Protein AF-A0A0F9MK85-F1 (afdb_monomer_lite)

Foldseek 3Di:
DDVVVVVVVVVVVVCVVVVDDPCPPVVVVVVVVVVFFFDWAWEAEPPPRDIDIDGDTVVVVVVCVVVVNPHDYHYDHDPVVVVVVVVVVVVVVVVVVVVVVVVVPDDPPDDD

pLDDT: mean 71.41, std 12.74, range [43.75, 90.12]

Secondary structure (DSSP, 8-state):
--HHHHHHHHHHHHHHHH-------HHHHHHHHHS-PPEEEEEE-TTT--EEEEEE-HHHHHHHHHTT-SS--EE---HHHHHHHHHHHHHHHHHHHHHHHHHTT-------

Organism: NCBI:txid412755

Structure (mmCIF, N/CA/C/O backbone):
data_AF-A0A0F9MK85-F1
#
_entry.id   AF-A0A0F9MK85-F1
#
loop_
_atom_site.group_PDB
_atom_site.id
_atom_site.type_symbol
_atom_site.label_atom_id
_atom_site.label_alt_id
_atom_site.label_comp_id
_atom_site.label_asym_id
_atom_site.label_entity_id
_atom_site.label_seq_id
_atom_site.pdbx_PDB_ins_code
_atom_site.Cartn_x
_atom_site.Cartn_y
_atom_site.Cartn_z
_atom_site.occupancy
_atom_site.B_iso_or_equiv
_atom_site.auth_seq_id
_atom_site.auth_comp_id
_atom_site.auth_asym_id
_atom_site.auth_atom_id
_atom_site.pdbx_PDB_model_num
ATOM 1 N N . MET A 1 1 ? 52.228 -17.471 5.939 1.00 51.16 1 MET A N 1
ATOM 2 C CA . MET A 1 1 ? 51.169 -16.660 5.309 1.00 51.16 1 MET A CA 1
ATOM 3 C C . MET A 1 1 ? 50.095 -16.513 6.358 1.00 51.16 1 MET A C 1
ATOM 5 O O . MET A 1 1 ? 49.562 -17.527 6.794 1.00 51.16 1 MET A O 1
ATOM 9 N N . THR A 1 2 ? 49.965 -15.314 6.913 1.00 54.94 2 THR A N 1
ATOM 10 C CA . THR A 1 2 ? 49.080 -15.017 8.042 1.00 54.94 2 THR A CA 1
ATOM 11 C C . THR A 1 2 ? 47.647 -14.867 7.539 1.00 54.94 2 THR A C 1
ATOM 13 O O . THR A 1 2 ? 47.411 -14.494 6.396 1.00 54.94 2 THR A O 1
ATOM 16 N N . ASN A 1 3 ? 46.684 -15.190 8.401 1.00 69.56 3 ASN A N 1
ATOM 17 C CA . ASN A 1 3 ? 45.240 -15.180 8.124 1.00 69.56 3 ASN A CA 1
ATOM 18 C C . ASN A 1 3 ? 44.720 -13.802 7.635 1.00 69.56 3 ASN A C 1
ATOM 20 O O . ASN A 1 3 ? 43.649 -13.695 7.045 1.00 69.56 3 ASN A O 1
ATOM 24 N N . GLU A 1 4 ? 45.500 -12.748 7.877 1.00 70.88 4 GLU A N 1
ATOM 25 C CA . GLU A 1 4 ? 45.233 -11.359 7.492 1.00 70.88 4 GLU A CA 1
ATOM 26 C C . GLU A 1 4 ? 45.323 -11.145 5.971 1.00 70.88 4 GLU A C 1
ATOM 28 O O . GLU A 1 4 ? 44.421 -10.543 5.394 1.00 70.88 4 GLU A O 1
ATOM 33 N N . ASP A 1 5 ? 46.311 -11.744 5.291 1.00 74.19 5 ASP A N 1
ATOM 34 C CA . ASP A 1 5 ? 46.447 -11.657 3.824 1.00 74.19 5 ASP A CA 1
ATOM 35 C C . ASP A 1 5 ? 45.270 -12.332 3.085 1.00 74.19 5 ASP A C 1
ATOM 37 O O . ASP A 1 5 ? 44.928 -11.992 1.946 1.00 74.19 5 ASP A O 1
ATOM 41 N N . GLU A 1 6 ? 44.657 -13.336 3.720 1.00 75.94 6 GLU A N 1
ATOM 42 C CA . GLU A 1 6 ? 43.498 -14.052 3.185 1.00 75.94 6 GLU A CA 1
ATOM 43 C C . GLU A 1 6 ? 42.205 -13.247 3.369 1.00 75.94 6 GLU A C 1
ATOM 45 O O . GLU A 1 6 ? 41.403 -13.155 2.433 1.00 75.94 6 GLU A O 1
ATOM 50 N N . MET A 1 7 ? 42.042 -12.605 4.531 1.00 75.44 7 MET A N 1
ATOM 51 C CA . MET A 1 7 ? 40.948 -11.670 4.811 1.00 75.44 7 MET A CA 1
ATOM 52 C C . MET A 1 7 ? 40.961 -10.472 3.856 1.00 75.44 7 MET A C 1
ATOM 54 O O . MET A 1 7 ? 39.923 -10.169 3.263 1.00 75.44 7 MET A O 1
ATOM 58 N N . ASP A 1 8 ? 42.120 -9.850 3.630 1.00 81.25 8 ASP A N 1
ATOM 59 C CA . ASP A 1 8 ? 42.235 -8.699 2.724 1.00 81.25 8 ASP A CA 1
ATOM 60 C C . ASP A 1 8 ? 41.859 -9.074 1.285 1.00 81.25 8 ASP A C 1
ATOM 62 O O . ASP A 1 8 ? 41.059 -8.397 0.635 1.00 81.25 8 ASP A O 1
ATOM 66 N N . ARG A 1 9 ? 42.303 -10.241 0.805 1.00 80.50 9 ARG A N 1
ATOM 67 C CA . ARG A 1 9 ? 41.904 -10.752 -0.519 1.00 80.50 9 ARG A CA 1
ATOM 68 C C . ARG A 1 9 ? 40.410 -11.040 -0.643 1.00 80.50 9 ARG A C 1
ATOM 70 O O . ARG A 1 9 ? 39.852 -10.930 -1.741 1.00 80.50 9 ARG A O 1
ATOM 77 N N . LEU A 1 10 ? 39.767 -11.479 0.435 1.00 81.31 10 LEU A N 1
ATOM 78 C CA . LEU A 1 10 ? 38.323 -11.711 0.479 1.00 81.31 10 LEU A CA 1
ATOM 79 C C . LEU A 1 10 ? 37.553 -10.389 0.439 1.00 81.31 10 LEU A C 1
ATOM 81 O O . LEU A 1 10 ? 36.583 -10.279 -0.318 1.00 81.31 10 LEU A O 1
ATOM 85 N N . MET A 1 11 ? 38.026 -9.384 1.175 1.00 79.44 11 MET A N 1
ATOM 86 C CA . MET A 1 11 ? 37.452 -8.040 1.175 1.00 79.44 11 MET A CA 1
ATOM 87 C C . MET A 1 11 ? 37.595 -7.361 -0.187 1.00 79.44 11 MET A C 1
ATOM 89 O O . MET A 1 11 ? 36.601 -6.860 -0.711 1.00 79.44 11 MET A O 1
ATOM 93 N N . ASP A 1 12 ? 38.760 -7.447 -0.833 1.00 79.38 12 ASP A N 1
ATOM 94 C CA . ASP A 1 12 ? 38.981 -6.885 -2.171 1.00 79.38 12 ASP A CA 1
ATOM 95 C C . ASP A 1 12 ? 38.078 -7.531 -3.233 1.00 79.38 12 ASP A C 1
ATOM 97 O O . ASP A 1 12 ? 37.483 -6.852 -4.078 1.00 79.38 12 ASP A O 1
ATOM 101 N N . LYS A 1 13 ? 37.902 -8.859 -3.173 1.00 77.38 13 LYS A N 1
ATOM 102 C CA . LYS A 1 13 ? 36.972 -9.580 -4.059 1.00 77.38 13 LYS A CA 1
ATOM 103 C C . LYS A 1 13 ? 35.515 -9.199 -3.811 1.00 77.38 13 LYS A C 1
ATOM 105 O O . LYS A 1 13 ? 34.727 -9.188 -4.761 1.00 77.38 13 LYS A O 1
ATOM 110 N N . HIS A 1 14 ? 35.139 -8.930 -2.563 1.00 72.50 14 HIS A N 1
ATOM 111 C CA . HIS A 1 14 ? 33.799 -8.468 -2.219 1.00 72.50 14 HIS A CA 1
ATOM 112 C C . HIS A 1 14 ? 33.582 -7.030 -2.707 1.00 72.50 14 HIS A C 1
ATOM 114 O O . HIS A 1 14 ? 32.605 -6.762 -3.404 1.00 72.50 14 HIS A O 1
ATOM 120 N N . ALA A 1 15 ? 34.538 -6.134 -2.458 1.00 70.38 15 ALA A N 1
ATOM 121 C CA . ALA A 1 15 ? 34.505 -4.753 -2.917 1.00 70.38 15 ALA A CA 1
ATOM 122 C C . ALA A 1 15 ? 34.353 -4.674 -4.441 1.00 70.38 15 ALA A C 1
ATOM 124 O O . ALA A 1 15 ? 33.458 -3.988 -4.920 1.00 70.38 15 ALA A O 1
ATOM 125 N N . ALA A 1 16 ? 35.113 -5.457 -5.212 1.00 70.06 16 ALA A N 1
ATOM 126 C CA . ALA A 1 16 ? 35.010 -5.481 -6.675 1.00 70.06 16 ALA A CA 1
ATOM 127 C C . ALA A 1 16 ? 33.646 -5.973 -7.211 1.00 70.06 16 ALA A C 1
ATOM 129 O O . ALA A 1 16 ? 33.247 -5.603 -8.316 1.00 70.06 16 ALA A O 1
ATOM 130 N N . LYS A 1 17 ? 32.918 -6.804 -6.449 1.00 65.38 17 LYS A N 1
ATOM 131 C CA . LYS A 1 17 ? 31.561 -7.257 -6.807 1.00 65.38 17 LYS A CA 1
ATOM 132 C C . LYS A 1 17 ? 30.483 -6.226 -6.471 1.00 65.38 17 LYS A C 1
ATOM 134 O O . LYS A 1 17 ? 29.448 -6.210 -7.133 1.00 65.38 17 LYS A O 1
ATOM 139 N N . VAL A 1 18 ? 30.716 -5.390 -5.461 1.00 62.69 18 VAL A N 1
ATOM 140 C CA . VAL A 1 18 ? 29.727 -4.444 -4.919 1.00 62.69 18 VAL A CA 1
ATOM 141 C C . VAL A 1 18 ? 29.968 -3.005 -5.413 1.00 62.69 18 VAL A C 1
ATOM 143 O O . VAL A 1 18 ? 29.039 -2.205 -5.452 1.00 62.69 18 VAL A O 1
ATOM 146 N N . SER A 1 19 ? 31.177 -2.673 -5.881 1.00 54.66 19 SER A N 1
ATOM 147 C CA . SER A 1 19 ? 31.625 -1.306 -6.207 1.00 54.66 19 SER A CA 1
ATOM 148 C C . SER A 1 19 ? 31.179 -0.751 -7.562 1.00 54.66 19 SER A C 1
ATOM 150 O O . SER A 1 19 ? 31.735 0.237 -8.039 1.00 54.66 19 SER A O 1
ATOM 152 N N . LYS A 1 20 ? 30.146 -1.318 -8.186 1.00 59.06 20 LYS A N 1
ATOM 153 C CA . LYS A 1 20 ? 29.474 -0.646 -9.306 1.00 59.06 20 LYS A CA 1
ATOM 154 C C . LYS A 1 20 ? 28.059 -0.250 -8.914 1.00 59.06 20 LYS A C 1
ATOM 156 O O . LYS A 1 20 ? 27.106 -0.880 -9.383 1.00 59.06 20 LYS A O 1
ATOM 161 N N . PRO A 1 21 ? 27.882 0.815 -8.111 1.00 57.19 21 PRO A N 1
ATOM 162 C CA . PRO A 1 21 ? 26.630 1.536 -8.178 1.00 57.19 21 PRO A CA 1
ATOM 163 C C . PRO A 1 21 ? 26.511 2.046 -9.618 1.00 57.19 21 PRO A C 1
ATOM 165 O O . PRO A 1 21 ? 27.367 2.778 -10.112 1.00 57.19 21 PRO A O 1
ATOM 168 N N . LYS A 1 22 ? 25.476 1.611 -10.343 1.00 60.59 22 LYS A N 1
ATOM 169 C CA . LYS A 1 22 ? 25.046 2.370 -11.516 1.00 60.59 22 LYS A CA 1
ATOM 170 C C . LYS A 1 22 ? 24.625 3.722 -10.958 1.00 60.59 22 LYS A C 1
ATOM 172 O O . LYS A 1 22 ? 23.567 3.792 -10.338 1.00 60.59 22 LYS A O 1
ATOM 177 N N . GLU A 1 23 ? 25.455 4.747 -11.129 1.00 57.62 23 GLU A N 1
ATOM 178 C CA . GLU A 1 23 ? 25.060 6.138 -10.926 1.00 57.62 23 GLU A CA 1
ATOM 179 C C . GLU A 1 23 ? 23.959 6.441 -11.943 1.00 57.62 23 GLU A C 1
ATOM 181 O O . GLU A 1 23 ? 24.188 6.942 -13.039 1.00 57.62 23 GLU A O 1
ATOM 186 N N . LYS A 1 24 ? 22.733 6.039 -11.611 1.00 57.28 24 LYS A N 1
ATOM 187 C CA . LYS A 1 24 ? 21.565 6.692 -12.168 1.00 57.28 24 LYS A CA 1
ATOM 188 C C . LYS A 1 24 ? 21.586 8.089 -11.559 1.00 57.28 24 LYS A C 1
ATOM 190 O O . LYS A 1 24 ? 21.725 8.180 -10.334 1.00 57.28 24 LYS A O 1
ATOM 195 N N . PRO A 1 25 ? 21.516 9.157 -12.364 1.00 59.62 25 PRO A N 1
ATOM 196 C CA . PRO A 1 25 ? 21.486 10.496 -11.809 1.00 59.62 25 PRO A CA 1
ATOM 197 C C . PRO A 1 25 ? 20.327 10.554 -10.812 1.00 59.62 25 PRO A C 1
ATOM 199 O O . PRO A 1 25 ? 19.243 10.047 -11.088 1.00 59.62 25 PRO A O 1
ATOM 202 N N . LEU A 1 26 ? 20.569 11.125 -9.629 1.00 58.62 26 LEU A N 1
ATOM 203 C CA . LEU A 1 26 ? 19.585 11.203 -8.540 1.00 58.62 26 LEU A CA 1
ATOM 204 C C . LEU A 1 26 ? 18.237 11.754 -9.037 1.00 58.62 26 LEU A C 1
ATOM 206 O O . LEU A 1 26 ? 17.179 11.345 -8.578 1.00 58.62 26 LEU A O 1
ATOM 210 N N . LYS A 1 27 ? 18.307 12.626 -10.046 1.00 57.09 27 LYS A N 1
ATOM 211 C CA . LYS A 1 27 ? 17.177 13.200 -10.761 1.00 57.09 27 LYS A CA 1
ATOM 212 C C . LYS A 1 27 ? 16.300 12.162 -11.466 1.00 57.09 27 LYS A C 1
ATOM 214 O O . LYS A 1 27 ? 15.099 12.260 -11.339 1.00 57.09 27 LYS A O 1
ATOM 219 N N . ASP A 1 28 ? 16.854 11.115 -12.077 1.00 58.84 28 ASP A N 1
ATOM 220 C CA . ASP A 1 28 ? 16.053 10.041 -12.692 1.00 58.84 28 ASP A CA 1
ATOM 221 C C . ASP A 1 28 ? 15.329 9.185 -11.642 1.00 58.84 28 ASP A C 1
ATOM 223 O O . ASP A 1 28 ? 14.281 8.609 -11.922 1.00 58.84 28 ASP A O 1
ATOM 227 N N . LEU A 1 29 ? 15.895 9.055 -10.436 1.00 56.84 29 LEU A N 1
ATOM 228 C CA . LEU A 1 29 ? 15.245 8.351 -9.326 1.00 56.84 29 LEU A CA 1
ATOM 229 C C . LEU A 1 29 ? 14.132 9.200 -8.706 1.00 56.84 29 LEU A C 1
ATOM 231 O O . LEU A 1 29 ? 13.077 8.660 -8.393 1.00 56.84 29 LEU A O 1
ATOM 235 N N . VAL A 1 30 ? 14.362 10.508 -8.565 1.00 59.50 30 VAL A N 1
ATOM 236 C CA . VAL A 1 30 ? 13.367 11.475 -8.080 1.00 59.50 30 VAL A CA 1
ATOM 237 C C . VAL A 1 30 ? 12.252 11.663 -9.107 1.00 59.50 30 VAL A C 1
ATOM 239 O O . VAL A 1 30 ? 11.095 11.534 -8.742 1.00 59.50 30 VAL A O 1
ATOM 242 N N . ASP A 1 31 ? 12.569 11.826 -10.390 1.00 54.91 31 ASP A N 1
ATOM 243 C CA . ASP A 1 31 ? 11.589 11.930 -11.475 1.00 54.91 31 ASP A CA 1
ATOM 244 C C . ASP A 1 31 ? 10.782 10.626 -11.606 1.00 54.91 31 ASP A C 1
ATOM 246 O O . ASP A 1 31 ? 9.575 10.666 -11.821 1.00 54.91 31 ASP A O 1
ATOM 250 N N . ALA A 1 32 ? 11.398 9.451 -11.403 1.00 55.16 32 ALA A N 1
ATOM 251 C CA . ALA A 1 32 ? 10.667 8.182 -11.325 1.00 55.16 32 ALA A CA 1
ATOM 252 C C . ALA A 1 32 ? 9.749 8.080 -10.092 1.00 55.16 32 ALA A C 1
ATOM 254 O O . ALA A 1 32 ? 8.795 7.307 -10.124 1.00 55.16 32 ALA A O 1
ATOM 255 N N . TRP A 1 33 ? 10.021 8.825 -9.018 1.00 53.69 33 TRP A N 1
ATOM 256 C CA . TRP A 1 33 ? 9.141 8.924 -7.849 1.00 53.69 33 TRP A CA 1
ATOM 257 C C . TRP A 1 33 ? 8.068 10.013 -8.025 1.00 53.69 33 TRP A C 1
ATOM 259 O O . TRP A 1 33 ? 6.961 9.848 -7.524 1.00 53.69 33 TRP A O 1
ATOM 269 N N . GLU A 1 34 ? 8.362 11.092 -8.758 1.00 52.62 34 GLU A N 1
ATOM 270 C CA . GLU A 1 34 ? 7.459 12.226 -9.012 1.00 52.62 34 GLU A CA 1
ATOM 271 C C . GLU A 1 34 ? 6.487 11.989 -10.189 1.00 52.62 34 GLU A C 1
ATOM 273 O O . GLU A 1 34 ? 5.422 12.600 -10.229 1.00 52.62 34 GLU A O 1
ATOM 278 N N . LEU A 1 35 ? 6.793 11.076 -11.124 1.00 48.88 35 LEU A N 1
ATOM 279 C CA . LEU A 1 35 ? 5.938 10.736 -12.282 1.00 48.88 35 LEU A CA 1
ATOM 280 C C . LEU A 1 35 ? 4.924 9.606 -12.035 1.00 48.88 35 LEU A C 1
ATOM 282 O O . LEU A 1 35 ? 4.168 9.244 -12.943 1.00 48.88 35 LEU A O 1
ATOM 286 N N . GLU A 1 36 ? 4.889 9.003 -10.848 1.00 55.44 36 GLU A N 1
ATOM 287 C CA . GLU A 1 36 ? 3.955 7.914 -10.550 1.00 55.44 36 GLU A CA 1
ATOM 288 C C . GLU A 1 36 ? 2.652 8.451 -9.950 1.00 55.44 36 GLU A C 1
ATOM 290 O O . GLU A 1 36 ? 2.432 8.405 -8.746 1.00 55.44 36 GLU A O 1
ATOM 295 N N . GLU A 1 37 ? 1.761 8.951 -10.811 1.00 65.94 37 GLU A N 1
ATOM 296 C CA . GLU A 1 37 ? 0.422 9.394 -10.406 1.00 65.94 37 GLU A CA 1
ATOM 297 C C . GLU A 1 37 ? -0.339 8.287 -9.657 1.00 65.94 37 GLU A C 1
ATOM 299 O O . GLU A 1 37 ? -0.538 7.173 -10.163 1.00 65.94 37 GLU A O 1
ATOM 304 N N . ASP A 1 38 ? -0.808 8.616 -8.452 1.00 72.00 38 ASP A N 1
ATOM 305 C CA . ASP A 1 38 ? -1.662 7.730 -7.677 1.00 72.00 38 ASP A CA 1
ATOM 306 C C . ASP A 1 38 ? -2.976 7.448 -8.412 1.00 72.00 38 ASP A C 1
ATOM 308 O O . ASP A 1 38 ? -3.668 8.354 -8.889 1.00 72.00 38 ASP A O 1
ATOM 312 N N . ARG A 1 39 ? -3.374 6.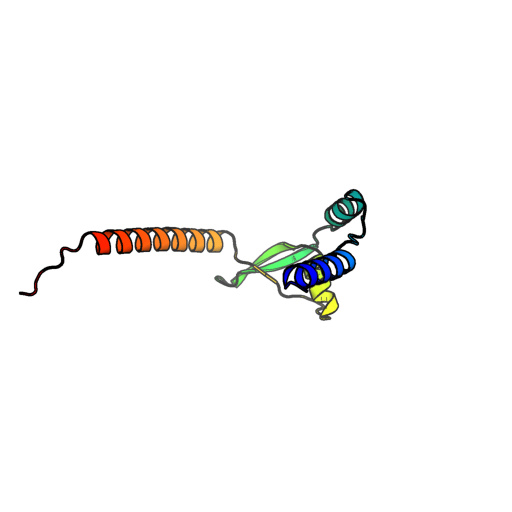176 -8.432 1.00 76.31 39 ARG A N 1
ATOM 313 C CA . ARG A 1 39 ? -4.648 5.740 -9.015 1.00 76.31 39 ARG A CA 1
ATOM 314 C C . ARG A 1 39 ? -5.669 5.502 -7.915 1.00 76.31 39 ARG A C 1
ATOM 316 O O . ARG A 1 39 ? -5.355 4.902 -6.887 1.00 76.31 39 ARG A O 1
ATOM 323 N N . GLU A 1 40 ? -6.907 5.929 -8.140 1.00 81.69 40 GLU A N 1
ATOM 324 C CA . GLU A 1 40 ? -8.002 5.659 -7.210 1.00 81.69 40 GLU A CA 1
ATOM 325 C C . GLU A 1 40 ? -8.297 4.161 -7.133 1.00 81.69 40 GLU A C 1
ATOM 327 O O . GLU A 1 40 ? -8.455 3.479 -8.145 1.00 81.69 40 GLU A O 1
ATOM 332 N N . ALA A 1 41 ? -8.392 3.649 -5.911 1.00 84.44 41 ALA A N 1
ATOM 333 C CA . ALA A 1 41 ? -8.733 2.271 -5.634 1.00 84.44 41 ALA A CA 1
ATOM 334 C C . ALA A 1 41 ? -9.738 2.167 -4.490 1.00 84.44 41 ALA A C 1
ATOM 336 O O . ALA A 1 41 ? -9.774 2.985 -3.566 1.00 84.44 41 ALA A O 1
AT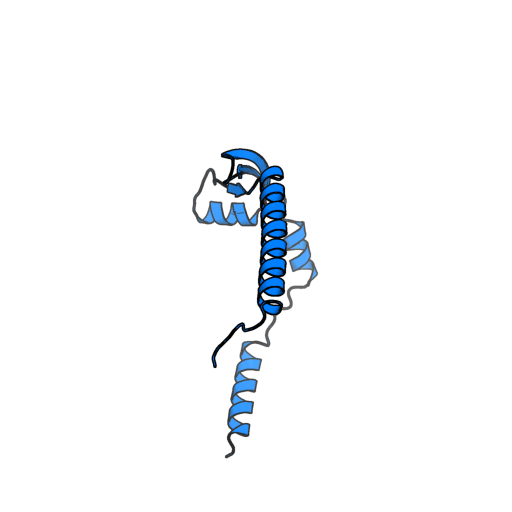OM 337 N N . ARG A 1 42 ? -10.538 1.100 -4.526 1.00 86.56 42 ARG A N 1
ATOM 338 C CA . ARG A 1 42 ? -11.411 0.739 -3.413 1.00 86.56 42 ARG A CA 1
ATOM 339 C C . ARG A 1 42 ? -10.600 -0.024 -2.368 1.00 86.56 42 ARG A C 1
ATOM 341 O O . ARG A 1 42 ? -10.184 -1.156 -2.604 1.00 86.56 42 ARG A O 1
ATOM 348 N N . LEU A 1 43 ? -10.415 0.595 -1.208 1.00 88.56 43 LEU A N 1
ATOM 349 C CA . LEU A 1 43 ? -9.818 -0.015 -0.026 1.00 88.56 43 LEU A CA 1
ATOM 350 C C . LEU A 1 43 ? -10.918 -0.525 0.904 1.00 88.56 43 LEU A C 1
ATOM 352 O O . LEU A 1 43 ? -11.935 0.144 1.084 1.00 88.56 43 LEU A O 1
ATOM 356 N N . VAL A 1 44 ? -10.695 -1.664 1.551 1.00 90.12 44 VAL A N 1
ATOM 357 C CA . VAL A 1 44 ? -11.578 -2.198 2.593 1.00 90.12 44 VAL A CA 1
ATOM 358 C C . VAL A 1 44 ? -10.820 -2.332 3.904 1.00 90.12 44 VAL A C 1
ATOM 360 O O . VAL A 1 44 ? -9.730 -2.903 3.955 1.00 90.12 44 VAL A O 1
ATOM 363 N N . CYS A 1 45 ? -11.411 -1.816 4.979 1.00 89.50 45 CYS A N 1
ATOM 364 C CA . CYS A 1 45 ? -10.862 -1.959 6.316 1.00 89.50 45 CYS A CA 1
ATOM 365 C C . CYS A 1 45 ? -10.955 -3.423 6.771 1.00 89.50 45 CYS A C 1
ATOM 367 O O . CYS A 1 45 ? -12.064 -3.956 6.845 1.00 89.50 45 CYS A O 1
ATOM 369 N N . PRO A 1 46 ? -9.835 -4.084 7.115 1.00 87.62 46 PRO A N 1
ATOM 370 C CA . PRO A 1 46 ? -9.864 -5.467 7.584 1.00 87.62 46 PRO A CA 1
ATOM 371 C C . PRO A 1 46 ? -10.540 -5.626 8.955 1.00 87.62 46 PRO A C 1
ATOM 373 O O . PRO A 1 46 ? -10.990 -6.721 9.267 1.00 87.62 46 PRO A O 1
ATOM 376 N N . GLN A 1 47 ? -10.628 -4.557 9.756 1.00 86.88 47 GLN A N 1
ATOM 377 C CA . GLN A 1 47 ? -11.201 -4.598 11.108 1.00 86.88 47 GLN A CA 1
ATOM 378 C C . GLN A 1 47 ? -12.718 -4.382 11.119 1.00 86.88 47 GLN A C 1
ATOM 380 O O . GLN A 1 47 ? -13.430 -5.099 11.811 1.00 86.88 47 GLN A O 1
ATOM 385 N N . CYS A 1 48 ? -13.229 -3.410 10.357 1.00 87.94 48 CYS A N 1
ATOM 386 C CA . CYS A 1 48 ? -14.654 -3.053 10.379 1.00 87.94 48 CYS A CA 1
ATOM 387 C C . CYS A 1 48 ? -15.392 -3.307 9.057 1.00 87.94 48 CYS A C 1
ATOM 389 O O . CYS A 1 48 ? -16.585 -3.030 8.962 1.00 87.94 48 CYS A O 1
ATOM 391 N N . GLY A 1 49 ? -14.701 -3.773 8.012 1.00 86.81 49 GLY A N 1
ATOM 392 C CA . GLY A 1 49 ? -15.291 -4.063 6.702 1.00 86.81 49 GLY A CA 1
ATOM 393 C C . GLY A 1 49 ? -15.730 -2.835 5.896 1.00 86.81 49 GLY A C 1
ATOM 394 O O . GLY A 1 49 ? -16.186 -2.983 4.763 1.00 86.81 49 GLY A O 1
ATOM 395 N N . LYS A 1 50 ? -15.585 -1.614 6.432 1.00 87.94 50 LYS A N 1
ATOM 396 C CA . LYS A 1 50 ? -15.933 -0.382 5.712 1.00 87.94 50 LYS A CA 1
ATOM 397 C C . LYS A 1 50 ? -15.046 -0.218 4.483 1.00 87.94 50 LYS A C 1
ATOM 399 O O . LYS A 1 50 ? -13.823 -0.335 4.578 1.00 87.94 50 LYS A O 1
ATOM 404 N N . SER A 1 51 ? -15.661 0.088 3.342 1.00 88.62 51 SER A N 1
ATOM 405 C CA . SER A 1 51 ? -14.934 0.403 2.114 1.00 88.62 51 SER A CA 1
ATOM 406 C C . SER A 1 51 ? -14.821 1.906 1.897 1.00 88.62 51 SER A C 1
ATOM 408 O O . SER A 1 51 ? -15.809 2.614 2.078 1.00 88.62 51 SER A O 1
ATOM 410 N N . ARG A 1 52 ? -13.660 2.372 1.439 1.00 86.44 52 ARG A N 1
ATOM 411 C CA . ARG A 1 52 ? -13.404 3.762 1.043 1.00 86.44 52 ARG A CA 1
ATOM 412 C C . ARG A 1 52 ? -12.702 3.813 -0.310 1.00 86.44 52 ARG A C 1
ATOM 414 O O . ARG A 1 52 ? -12.011 2.864 -0.674 1.00 86.44 52 ARG A O 1
ATOM 421 N N . ILE A 1 53 ? -12.879 4.911 -1.037 1.00 87.12 53 ILE A N 1
ATOM 422 C CA . ILE A 1 53 ? -12.082 5.207 -2.230 1.00 87.12 53 ILE A CA 1
ATOM 423 C C . ILE A 1 53 ? -10.890 6.035 -1.768 1.00 87.12 53 ILE A C 1
ATOM 425 O O . ILE A 1 53 ? -11.067 7.027 -1.064 1.00 87.12 53 ILE A O 1
ATOM 429 N N . ALA A 1 54 ? -9.688 5.594 -2.110 1.00 85.06 54 ALA A N 1
ATOM 430 C CA . ALA A 1 54 ? -8.470 6.336 -1.833 1.00 85.06 54 ALA A CA 1
ATOM 431 C C . ALA A 1 54 ? -7.488 6.175 -2.988 1.00 85.06 54 ALA A C 1
ATOM 433 O O . ALA A 1 54 ? -7.520 5.189 -3.724 1.00 85.06 54 ALA A O 1
ATOM 434 N N . LYS A 1 55 ? -6.598 7.149 -3.114 1.00 83.94 55 LYS A N 1
ATOM 435 C CA . LYS A 1 55 ? -5.449 7.092 -4.006 1.00 83.94 55 LYS A CA 1
ATOM 436 C C . LYS A 1 55 ? -4.449 6.070 -3.467 1.00 83.94 55 LYS A C 1
ATOM 438 O O . LYS A 1 55 ? -4.063 6.148 -2.303 1.00 83.94 55 LYS A O 1
ATOM 443 N N . VAL A 1 56 ? -4.103 5.075 -4.282 1.00 83.75 56 VAL A N 1
ATOM 444 C CA . VAL A 1 56 ? -3.071 4.084 -3.955 1.00 83.75 56 VAL A CA 1
ATOM 445 C C . VAL A 1 56 ? -1.913 4.184 -4.948 1.00 83.75 56 VAL A C 1
ATOM 447 O O . VAL A 1 56 ? -2.145 4.505 -6.122 1.00 83.75 56 VAL A O 1
ATOM 450 N N . PRO A 1 57 ? -0.685 3.853 -4.510 1.00 82.75 57 PRO A N 1
ATOM 451 C CA . PRO A 1 57 ? 0.490 3.981 -5.356 1.00 82.75 57 PRO A CA 1
ATOM 452 C C . PRO A 1 57 ? 0.379 3.088 -6.592 1.00 82.75 57 PRO A C 1
ATOM 454 O O . PRO A 1 57 ? -0.115 1.955 -6.522 1.00 82.75 57 PRO A O 1
ATOM 457 N N . LYS A 1 58 ? 0.916 3.535 -7.729 1.00 77.31 58 LYS A N 1
ATOM 458 C CA . LYS A 1 58 ? 0.954 2.719 -8.952 1.00 77.31 58 LYS A CA 1
ATOM 459 C C . LYS A 1 58 ? 1.721 1.406 -8.764 1.00 77.31 58 LYS A C 1
ATOM 461 O O . LYS A 1 58 ? 1.379 0.427 -9.416 1.00 77.31 58 LYS A O 1
ATOM 466 N N . SER A 1 59 ? 2.690 1.326 -7.847 1.00 81.00 59 SER A N 1
ATOM 467 C CA . SER A 1 59 ? 3.397 0.074 -7.523 1.00 81.00 59 SER A CA 1
ATOM 468 C C . SER A 1 59 ? 2.456 -1.051 -7.072 1.00 81.00 59 SER A C 1
ATOM 470 O O . SER A 1 59 ? 2.666 -2.213 -7.429 1.00 81.00 59 SER A O 1
ATOM 472 N N . TRP A 1 60 ? 1.375 -0.711 -6.362 1.00 83.56 60 TRP A N 1
ATOM 473 C CA . TRP A 1 60 ? 0.326 -1.654 -5.979 1.00 83.56 60 TRP A CA 1
ATOM 474 C C . TRP A 1 60 ? -0.415 -2.140 -7.225 1.00 83.56 60 TRP A C 1
ATOM 476 O O . TRP A 1 60 ? -0.505 -3.341 -7.472 1.00 83.56 60 TRP A O 1
ATOM 486 N N . TRP A 1 61 ? -0.838 -1.219 -8.088 1.00 81.62 61 TRP A N 1
ATOM 487 C CA . TRP A 1 61 ? -1.465 -1.563 -9.364 1.00 81.62 61 TRP A CA 1
ATOM 488 C C . TRP A 1 61 ? -0.561 -2.391 -10.280 1.00 81.62 61 TRP A C 1
ATOM 490 O O . TRP A 1 61 ? -1.024 -3.370 -10.847 1.00 81.62 61 TRP A O 1
ATOM 500 N N . ALA A 1 62 ? 0.729 -2.077 -10.367 1.00 82.56 62 ALA A N 1
ATOM 501 C CA . ALA A 1 62 ? 1.695 -2.830 -11.160 1.00 82.56 62 ALA A CA 1
ATOM 502 C C . ALA A 1 62 ? 1.876 -4.264 -10.633 1.00 82.56 62 ALA A C 1
ATOM 504 O O . ALA A 1 62 ? 2.040 -5.204 -11.411 1.00 82.56 62 ALA A O 1
ATOM 505 N N . LEU A 1 63 ? 1.828 -4.456 -9.309 1.00 82.69 63 LEU A N 1
ATOM 506 C CA . LEU A 1 63 ? 1.810 -5.783 -8.687 1.00 82.69 63 LEU A CA 1
ATOM 507 C C . LEU A 1 63 ? 0.527 -6.552 -9.028 1.00 82.69 63 LEU A C 1
ATOM 509 O O . LEU A 1 63 ? 0.607 -7.736 -9.351 1.00 82.69 63 LEU A O 1
ATOM 513 N N . ALA A 1 64 ? -0.631 -5.892 -8.994 1.00 84.81 64 ALA A N 1
ATOM 514 C CA . ALA A 1 64 ? -1.911 -6.489 -9.377 1.00 84.81 64 ALA A CA 1
ATOM 515 C C . ALA A 1 64 ? -1.965 -6.854 -10.871 1.00 84.81 64 ALA A C 1
ATOM 517 O O . ALA A 1 64 ? -2.358 -7.964 -11.224 1.00 84.81 64 ALA A O 1
ATOM 518 N N . GLU A 1 65 ? -1.490 -5.966 -11.748 1.00 84.31 65 GLU A N 1
ATOM 519 C CA . GLU A 1 65 ? -1.387 -6.190 -13.193 1.00 84.31 65 GLU A CA 1
ATOM 520 C C . GLU A 1 65 ? -0.462 -7.377 -13.500 1.00 84.31 65 GLU A C 1
ATOM 522 O O . GLU A 1 65 ? -0.831 -8.257 -14.276 1.00 84.31 65 GLU A O 1
ATOM 527 N N . LYS A 1 66 ? 0.693 -7.481 -12.821 1.00 85.88 66 LYS A N 1
ATOM 528 C CA . LYS A 1 66 ? 1.590 -8.650 -12.923 1.00 85.88 66 LYS A CA 1
ATOM 529 C C . LYS A 1 66 ? 0.931 -9.956 -12.483 1.00 85.88 66 LYS A C 1
ATOM 531 O O . LYS A 1 66 ? 1.275 -11.011 -13.007 1.00 85.88 66 LYS A O 1
ATOM 536 N N . ARG A 1 67 ? 0.007 -9.897 -11.523 1.00 85.19 67 ARG A N 1
ATOM 537 C CA . ARG A 1 67 ? -0.790 -11.049 -11.073 1.00 85.19 67 ARG A CA 1
ATOM 538 C C . ARG A 1 67 ? -1.988 -11.341 -11.983 1.00 85.19 67 ARG A C 1
ATOM 540 O O . ARG A 1 67 ? -2.636 -12.365 -11.801 1.00 85.19 67 ARG A O 1
ATOM 547 N N . GLY A 1 68 ? -2.280 -10.478 -12.959 1.00 84.44 68 GLY A N 1
ATOM 548 C CA . GLY A 1 68 ? -3.442 -10.603 -13.842 1.00 84.44 68 GLY A CA 1
ATOM 549 C C . GLY A 1 68 ? -4.772 -10.229 -13.177 1.00 84.44 68 GLY A C 1
ATOM 550 O O . GLY A 1 68 ? -5.837 -10.608 -13.668 1.00 84.44 68 GLY A O 1
ATOM 551 N N . GLU A 1 69 ? -4.741 -9.496 -12.062 1.00 83.06 69 GLU A N 1
ATOM 552 C CA . GLU A 1 69 ? -5.939 -9.074 -11.337 1.00 83.06 69 GLU A CA 1
ATOM 553 C C . GLU A 1 69 ? -6.597 -7.874 -12.042 1.00 83.06 69 GLU A C 1
ATOM 555 O O . GLU A 1 69 ? -6.064 -6.768 -12.050 1.00 83.06 69 GLU A O 1
ATOM 560 N N . LYS A 1 70 ? -7.787 -8.075 -12.628 1.00 73.75 70 LYS A N 1
ATOM 561 C CA . LYS A 1 70 ? -8.548 -7.003 -13.309 1.00 73.75 70 LYS A CA 1
ATOM 562 C C . LYS A 1 70 ? -9.215 -6.011 -12.347 1.00 73.75 70 LYS A C 1
ATOM 564 O O . LYS A 1 70 ? -9.519 -4.890 -12.739 1.00 73.75 70 LYS A O 1
ATOM 569 N N . ALA A 1 71 ? -9.475 -6.435 -11.112 1.00 73.44 71 ALA A N 1
ATOM 570 C CA . ALA A 1 71 ? -10.097 -5.633 -10.061 1.00 73.44 71 ALA A CA 1
ATOM 571 C C . ALA A 1 71 ? -9.472 -6.009 -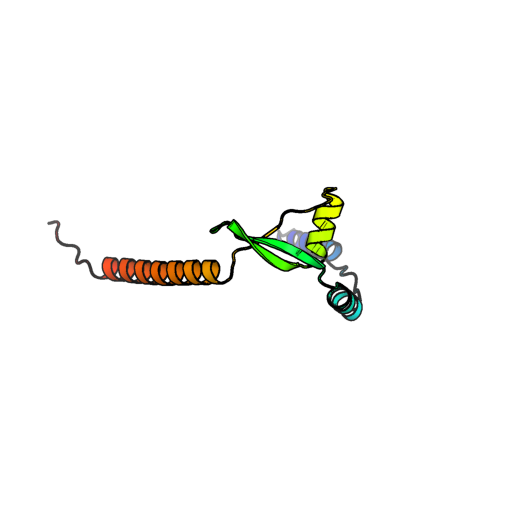8.705 1.00 73.44 71 ALA A C 1
ATOM 573 O O . ALA A 1 71 ? -10.058 -6.799 -7.959 1.00 73.44 71 ALA A O 1
ATOM 574 N N . PRO A 1 72 ? -8.256 -5.519 -8.409 1.00 77.31 72 PRO A N 1
ATOM 575 C CA . PRO A 1 72 ? -7.550 -5.887 -7.193 1.00 77.31 72 PRO A CA 1
ATOM 576 C C . PRO A 1 72 ? -8.295 -5.413 -5.947 1.00 77.31 72 PRO A C 1
ATOM 578 O O . PRO A 1 72 ? -8.821 -4.298 -5.884 1.00 77.31 72 PRO A O 1
ATOM 581 N N . PHE A 1 73 ? -8.335 -6.287 -4.943 1.00 81.31 73 PHE A N 1
ATOM 582 C CA . PHE A 1 73 ? -8.949 -5.998 -3.657 1.00 81.31 73 PHE A CA 1
ATOM 583 C C . PHE A 1 73 ? -7.892 -5.538 -2.662 1.00 81.31 73 PHE A C 1
ATOM 585 O O . PHE A 1 73 ? -7.036 -6.314 -2.235 1.00 81.31 73 PHE A O 1
ATOM 592 N N . TRP A 1 74 ? -7.986 -4.283 -2.239 1.00 87.00 74 TRP A N 1
ATOM 593 C CA . TRP A 1 74 ? -6.994 -3.685 -1.361 1.00 87.00 74 TRP A CA 1
ATOM 594 C C . TRP A 1 74 ? -7.495 -3.615 0.077 1.00 87.00 74 TRP A C 1
ATOM 596 O O . TRP A 1 74 ? -8.590 -3.120 0.347 1.00 87.00 74 TRP A O 1
ATOM 606 N N . ARG A 1 75 ? -6.680 -4.088 1.024 1.00 87.75 75 ARG A N 1
ATOM 607 C CA . ARG A 1 75 ? -6.988 -4.025 2.457 1.00 87.75 75 ARG A CA 1
ATOM 608 C C . ARG A 1 75 ? -6.148 -2.948 3.122 1.00 87.75 75 ARG A C 1
ATOM 610 O O . ARG A 1 75 ? -4.927 -2.982 3.040 1.00 87.75 75 ARG A O 1
ATOM 617 N N . SER A 1 76 ? -6.807 -2.006 3.783 1.00 86.19 76 SER A N 1
ATOM 618 C CA . SER A 1 76 ? -6.149 -0.917 4.507 1.00 86.19 76 SER A CA 1
ATOM 619 C C . SER A 1 76 ? -7.020 -0.503 5.695 1.00 86.19 76 SER A C 1
ATOM 621 O O . SER A 1 76 ? -8.202 -0.215 5.481 1.00 86.19 76 SER A O 1
ATOM 623 N N . PRO A 1 77 ? -6.486 -0.485 6.932 1.00 86.25 77 PRO A N 1
ATOM 624 C CA . PRO A 1 77 ? -7.211 -0.015 8.112 1.00 86.25 77 PRO A CA 1
ATOM 625 C C . PRO A 1 77 ? -7.780 1.396 7.918 1.00 86.25 77 PRO A C 1
ATOM 627 O O . PRO A 1 77 ? -7.104 2.279 7.388 1.00 86.25 77 PRO A O 1
ATOM 630 N N . CYS A 1 78 ? -9.031 1.624 8.326 1.00 85.56 78 CYS A N 1
ATOM 631 C CA . CY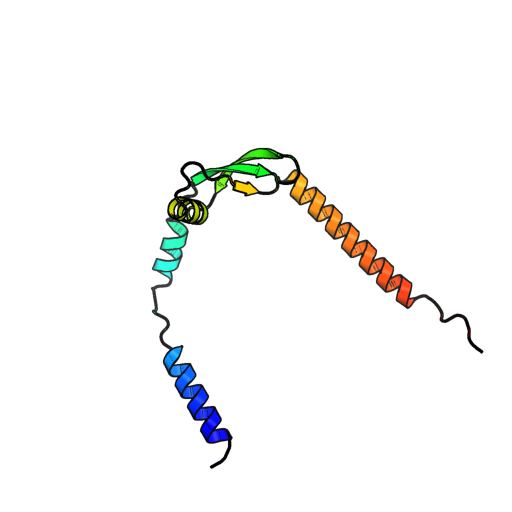S A 1 78 ? -9.601 2.971 8.320 1.00 85.56 78 CYS A CA 1
ATOM 632 C C . CYS A 1 78 ? -9.042 3.803 9.480 1.00 85.56 78 CYS A C 1
ATOM 634 O O . CYS A 1 78 ? -8.655 3.234 10.496 1.00 85.56 78 CYS A O 1
ATOM 636 N N . GLU A 1 79 ? -9.066 5.130 9.356 1.00 84.12 79 GLU A N 1
ATOM 637 C CA . GLU A 1 79 ? -8.507 6.059 10.356 1.00 84.12 79 GLU A CA 1
ATOM 638 C C . GLU A 1 79 ? -9.007 5.756 11.771 1.00 84.12 79 GLU A C 1
ATOM 640 O O . GLU A 1 79 ? -8.196 5.493 12.649 1.00 84.12 79 GLU A O 1
ATOM 645 N N . CYS A 1 80 ? -10.322 5.591 11.956 1.00 84.44 80 CYS A N 1
ATOM 646 C CA . CYS A 1 80 ? -10.884 5.258 13.269 1.00 84.44 80 CYS A CA 1
ATOM 647 C C . CYS A 1 80 ? -10.317 3.958 13.870 1.00 84.44 80 CYS A C 1
ATOM 649 O O . CYS A 1 80 ? -10.176 3.839 15.081 1.00 84.44 80 CYS A O 1
ATOM 651 N N . CYS A 1 81 ? -10.036 2.944 13.044 1.00 84.19 81 CYS A N 1
ATOM 652 C CA . CYS A 1 81 ? -9.505 1.676 13.542 1.00 84.19 81 CYS A CA 1
ATOM 653 C C . CYS A 1 81 ? -7.988 1.740 13.776 1.00 84.19 81 CYS A C 1
ATOM 655 O O . CYS A 1 81 ? -7.494 1.028 14.645 1.00 84.19 81 CYS A O 1
ATOM 657 N N . ILE A 1 82 ? -7.275 2.612 13.053 1.00 84.56 82 ILE A N 1
ATOM 658 C CA . ILE A 1 82 ? -5.865 2.924 13.320 1.00 84.56 82 ILE A CA 1
ATOM 659 C C . ILE A 1 82 ? -5.741 3.626 14.671 1.00 84.56 82 ILE A C 1
ATOM 661 O O . ILE A 1 82 ? -4.917 3.217 15.481 1.00 84.56 82 ILE A O 1
ATOM 665 N N . GLU A 1 83 ? -6.579 4.629 14.937 1.00 81.25 83 GLU A N 1
ATOM 666 C CA . GLU A 1 83 ? -6.596 5.356 16.214 1.00 81.25 83 GLU A CA 1
ATOM 667 C C . GLU A 1 83 ? -6.896 4.417 17.384 1.00 81.25 83 GLU A C 1
ATOM 669 O O . GLU A 1 83 ? -6.137 4.366 18.347 1.00 81.25 83 GLU A O 1
ATOM 674 N N . LEU A 1 84 ? -7.930 3.578 17.260 1.00 75.56 84 LEU A N 1
ATOM 675 C CA . LEU A 1 84 ? -8.271 2.586 18.284 1.00 75.56 84 LEU A CA 1
ATOM 676 C C . LEU A 1 84 ? -7.146 1.569 18.531 1.00 75.56 84 LEU A C 1
ATOM 678 O O . LEU A 1 84 ? -6.921 1.160 19.671 1.00 75.56 84 LEU A O 1
ATOM 682 N N . GLU A 1 85 ? -6.439 1.132 17.485 1.00 75.81 85 GLU A N 1
ATOM 683 C CA . GLU A 1 85 ? -5.290 0.237 17.643 1.00 75.81 85 GLU A CA 1
ATOM 684 C C . GLU A 1 85 ? -4.091 0.956 18.274 1.00 75.81 85 GLU A C 1
ATOM 686 O O . GLU A 1 85 ? -3.417 0.369 19.122 1.00 75.81 85 GLU A O 1
ATOM 691 N N . GLY A 1 86 ? -3.852 2.216 17.903 1.00 72.88 86 GLY A N 1
ATOM 692 C CA . GLY A 1 86 ? -2.836 3.078 18.500 1.00 72.88 86 GLY A CA 1
ATOM 693 C C . GLY A 1 86 ? -3.076 3.285 19.992 1.00 72.88 86 GLY A C 1
ATOM 694 O O . GLY A 1 86 ? -2.180 3.039 20.796 1.00 72.88 86 GLY A O 1
ATOM 695 N N . ASP A 1 87 ? -4.308 3.613 20.376 1.00 69.50 87 ASP A N 1
ATOM 696 C CA . ASP A 1 87 ? -4.721 3.763 21.772 1.00 69.50 87 ASP A CA 1
ATOM 697 C C . ASP A 1 87 ? -4.590 2.456 22.554 1.00 69.50 87 ASP A C 1
ATOM 699 O O . ASP A 1 87 ? -4.167 2.455 23.713 1.00 69.50 87 ASP A O 1
ATOM 703 N N . ARG A 1 88 ? -4.939 1.323 21.932 1.00 67.38 88 ARG A N 1
ATOM 704 C CA . ARG A 1 88 ? -4.773 0.004 22.549 1.00 67.38 88 ARG A CA 1
ATOM 705 C C . ARG A 1 88 ? -3.299 -0.305 22.790 1.00 67.38 88 ARG A C 1
ATOM 707 O O . ARG A 1 88 ? -2.960 -0.684 23.904 1.00 67.38 88 ARG A O 1
ATOM 714 N N . LYS A 1 89 ? -2.432 -0.087 21.798 1.00 69.56 89 LYS A N 1
ATOM 715 C CA . LYS A 1 89 ? -0.981 -0.296 21.936 1.00 69.56 89 LYS A CA 1
ATOM 716 C C . LYS A 1 89 ? -0.355 0.648 22.959 1.00 69.56 89 LYS A C 1
ATOM 718 O O . LYS A 1 89 ? 0.483 0.207 23.730 1.00 69.56 89 LYS A O 1
ATOM 723 N N . ALA A 1 90 ? -0.790 1.906 23.018 1.00 66.06 90 ALA A N 1
ATOM 724 C CA . ALA A 1 90 ? -0.310 2.873 24.005 1.00 66.06 90 ALA A CA 1
ATOM 725 C C . ALA A 1 90 ? -0.754 2.533 25.441 1.00 66.06 90 ALA A C 1
ATOM 727 O O . ALA A 1 90 ? -0.053 2.833 26.407 1.00 66.06 90 ALA A O 1
ATOM 728 N N . LYS A 1 91 ? -1.930 1.914 25.606 1.00 63.16 91 LYS A N 1
ATOM 729 C CA . LYS A 1 91 ? -2.381 1.384 26.902 1.00 63.16 91 LYS A CA 1
ATOM 730 C C . LYS A 1 91 ? -1.655 0.096 27.274 1.00 63.16 91 LYS A C 1
ATOM 732 O O . LYS A 1 91 ? -1.328 -0.078 28.439 1.00 63.16 91 LYS A O 1
ATOM 737 N N . GLU A 1 92 ? -1.404 -0.775 26.303 1.00 64.62 92 GLU A N 1
ATOM 738 C CA . GLU A 1 92 ? -0.653 -2.017 26.487 1.00 64.62 92 GLU A CA 1
ATOM 739 C C . GLU A 1 92 ? 0.794 -1.720 26.888 1.00 64.62 92 GLU A C 1
ATOM 741 O O . GLU A 1 92 ? 1.240 -2.243 27.898 1.00 64.62 92 GLU A O 1
ATOM 746 N N . SER A 1 93 ? 1.471 -0.781 26.218 1.00 61.66 93 SER A N 1
ATOM 747 C CA . SER A 1 93 ? 2.825 -0.359 26.596 1.00 61.66 93 SER A CA 1
ATOM 748 C C . SER A 1 93 ? 2.877 0.210 28.015 1.00 61.66 93 SER A C 1
ATOM 750 O O . SER A 1 93 ? 3.724 -0.201 28.797 1.00 61.66 93 SER A O 1
ATOM 752 N N . LYS A 1 94 ? 1.917 1.070 28.390 1.00 60.81 94 LYS A N 1
ATOM 753 C CA . LYS A 1 94 ? 1.813 1.587 29.765 1.00 60.81 94 LYS A CA 1
ATOM 754 C C . LYS A 1 94 ? 1.532 0.487 30.784 1.00 60.81 94 LYS A C 1
ATOM 756 O O . LYS A 1 94 ? 2.035 0.550 31.898 1.00 60.81 94 LYS A O 1
ATOM 761 N N . ALA A 1 95 ? 0.710 -0.499 30.433 1.00 60.59 95 ALA A N 1
ATOM 762 C CA . ALA A 1 95 ? 0.429 -1.630 31.308 1.00 60.59 95 ALA A CA 1
ATOM 763 C C . ALA A 1 95 ? 1.676 -2.504 31.498 1.00 60.59 95 ALA A C 1
ATOM 765 O O . ALA A 1 95 ? 1.962 -2.884 32.626 1.00 60.59 95 ALA A O 1
ATOM 766 N N . THR A 1 96 ? 2.448 -2.755 30.437 1.00 61.00 96 THR A N 1
ATOM 767 C CA . THR A 1 96 ? 3.719 -3.489 30.508 1.00 61.00 96 THR A CA 1
ATOM 768 C C . THR A 1 96 ? 4.762 -2.738 31.334 1.00 61.00 96 THR A C 1
ATOM 770 O O . THR A 1 96 ? 5.381 -3.348 32.197 1.00 61.00 96 THR A O 1
ATOM 773 N N . GLU A 1 97 ? 4.900 -1.419 31.161 1.00 60.72 97 GLU A N 1
ATOM 774 C CA . GLU A 1 97 ? 5.793 -0.585 31.985 1.00 60.72 97 GLU A CA 1
ATOM 775 C C . GLU A 1 97 ? 5.406 -0.622 33.472 1.00 60.72 97 GLU A C 1
ATOM 777 O O . GLU A 1 97 ? 6.268 -0.711 34.344 1.00 60.72 97 GLU A O 1
ATOM 782 N N . VAL A 1 98 ? 4.105 -0.588 33.783 1.00 61.41 98 VAL A N 1
ATOM 783 C CA . VAL A 1 98 ? 3.611 -0.690 35.165 1.00 61.41 98 VAL A CA 1
ATOM 784 C C . VAL A 1 98 ? 3.830 -2.091 35.736 1.00 61.41 98 VAL A C 1
ATOM 786 O O . VAL A 1 98 ? 4.173 -2.210 36.908 1.00 61.41 98 VAL A O 1
ATOM 789 N N . SER A 1 99 ? 3.662 -3.147 34.938 1.00 58.69 99 SER A N 1
ATOM 790 C CA . SER A 1 99 ? 3.947 -4.522 35.359 1.00 58.69 99 SER A CA 1
ATOM 791 C C . SER A 1 99 ? 5.437 -4.739 35.635 1.00 58.69 99 SER A C 1
ATOM 793 O O . SER A 1 99 ? 5.772 -5.261 36.693 1.00 58.69 99 SER A O 1
ATOM 795 N N . GLU A 1 100 ? 6.324 -4.265 34.759 1.00 58.84 100 GLU A N 1
ATOM 796 C CA . GLU A 1 100 ? 7.781 -4.359 34.938 1.00 58.84 100 GLU A CA 1
ATOM 797 C C . GLU A 1 100 ? 8.253 -3.546 36.160 1.00 58.84 100 GLU A C 1
ATOM 799 O O . GLU A 1 100 ? 9.063 -4.007 36.963 1.00 58.84 100 GLU A O 1
ATOM 804 N N . ALA A 1 101 ? 7.674 -2.360 36.382 1.00 60.47 101 ALA A N 1
ATOM 805 C CA . ALA A 1 101 ? 7.950 -1.555 37.572 1.00 60.47 101 ALA A CA 1
ATOM 806 C C . ALA A 1 101 ? 7.420 -2.188 38.873 1.00 60.47 101 ALA A C 1
ATOM 808 O O . ALA A 1 101 ? 8.013 -1.992 39.936 1.00 60.47 101 ALA A O 1
ATOM 809 N N . LEU A 1 102 ? 6.312 -2.936 38.807 1.00 54.47 102 LEU A N 1
ATOM 810 C CA . LEU A 1 102 ? 5.733 -3.634 39.956 1.00 54.47 102 LEU A CA 1
ATOM 811 C C . LEU A 1 102 ? 6.549 -4.878 40.336 1.00 54.47 102 LEU A C 1
ATOM 813 O O . LEU A 1 102 ? 6.718 -5.145 41.524 1.00 54.47 102 LEU A O 1
ATOM 817 N N . GLU A 1 103 ? 7.119 -5.590 39.359 1.00 58.16 103 GLU A N 1
ATOM 818 C CA . GLU A 1 103 ? 8.050 -6.704 39.599 1.00 58.16 103 GLU A CA 1
ATOM 819 C C . GLU A 1 103 ? 9.335 -6.248 40.309 1.00 58.16 103 GLU A C 1
ATOM 821 O O . GLU A 1 103 ? 9.859 -6.967 41.157 1.00 58.16 103 GLU A O 1
ATOM 826 N N . LEU A 1 104 ? 9.797 -5.019 40.055 1.00 57.12 104 LEU A N 1
ATOM 827 C CA . LEU A 1 104 ? 10.962 -4.426 40.727 1.00 57.12 104 LEU A CA 1
ATOM 828 C C . LEU A 1 104 ? 10.694 -3.972 42.176 1.00 57.12 104 LEU A C 1
ATOM 830 O O . LEU A 1 104 ? 11.641 -3.652 42.895 1.00 57.12 104 LEU A O 1
ATOM 834 N N . GLN A 1 105 ? 9.432 -3.925 42.618 1.00 56.69 105 GLN A N 1
ATOM 835 C CA . GLN A 1 105 ? 9.044 -3.487 43.969 1.00 56.69 105 GLN A CA 1
ATOM 836 C C . GLN A 1 105 ? 8.551 -4.617 44.877 1.00 56.69 105 GLN A C 1
ATOM 838 O O . GLN A 1 105 ? 8.255 -4.357 46.045 1.00 56.69 105 GLN A O 1
ATOM 843 N N . LEU A 1 106 ? 8.467 -5.860 44.393 1.00 51.47 106 LEU A N 1
ATOM 844 C CA . LEU A 1 106 ? 8.135 -6.991 45.254 1.00 51.47 106 LEU A CA 1
ATOM 845 C C . LEU A 1 106 ? 9.343 -7.314 46.154 1.00 51.47 106 LEU A C 1
ATOM 847 O O . LEU A 1 106 ? 10.389 -7.718 45.644 1.00 51.47 106 LEU A O 1
ATOM 851 N N . PRO A 1 107 ? 9.236 -7.162 47.490 1.00 56.78 107 PRO A N 1
ATOM 852 C CA . PRO A 1 107 ? 10.257 -7.678 48.383 1.00 56.78 107 PRO A CA 1
ATOM 853 C C . PRO A 1 107 ? 10.229 -9.202 48.277 1.00 56.78 107 PRO A C 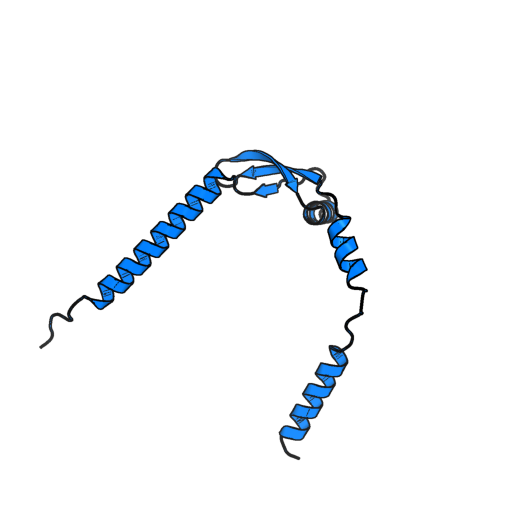1
ATOM 855 O O . PRO A 1 107 ? 9.159 -9.808 48.366 1.00 56.78 107 PRO A O 1
ATOM 858 N N . 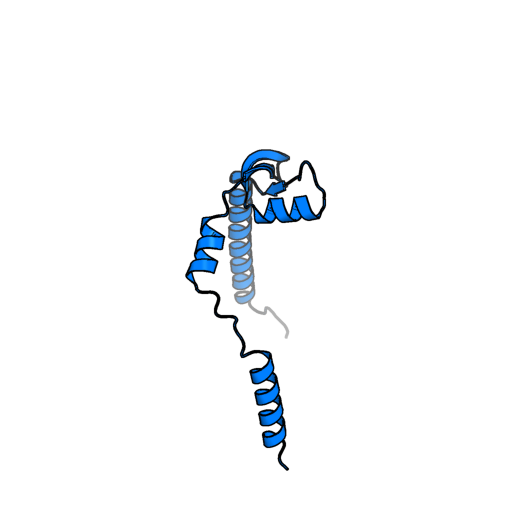THR A 1 108 ? 11.396 -9.826 48.118 1.00 59.72 108 THR A N 1
ATOM 859 C CA . THR A 1 108 ? 11.568 -11.271 48.292 1.00 59.72 108 THR A CA 1
ATOM 860 C C . THR A 1 108 ? 11.208 -11.624 49.736 1.00 59.72 108 THR A C 1
ATOM 862 O O . THR A 1 108 ? 12.045 -11.574 50.637 1.00 59.72 108 THR A O 1
ATOM 865 N N . MET A 1 109 ? 9.931 -11.898 49.984 1.00 57.56 109 MET A N 1
ATOM 866 C CA . MET A 1 109 ? 9.449 -12.397 51.262 1.00 57.56 109 MET A CA 1
ATOM 867 C C . MET A 1 109 ? 9.744 -13.893 51.334 1.00 57.56 109 MET A C 1
ATOM 869 O O . MET A 1 109 ? 8.947 -14.699 50.869 1.00 57.56 109 MET A O 1
ATOM 873 N N . GLY A 1 110 ? 10.865 -14.212 51.981 1.00 54.12 110 GLY A N 1
ATOM 874 C CA . GLY A 1 110 ? 11.020 -15.414 52.796 1.00 54.12 110 GLY A CA 1
ATOM 875 C C . GLY A 1 110 ? 11.672 -16.619 52.127 1.00 54.12 110 GLY A C 1
ATOM 876 O O . GLY A 1 110 ? 11.162 -17.120 51.136 1.00 54.12 110 GLY A O 1
ATOM 877 N N . GLU A 1 111 ? 12.772 -17.054 52.747 1.00 46.38 111 GLU A N 1
ATOM 878 C CA . GLU A 1 111 ? 13.276 -18.424 52.992 1.00 46.38 111 GLU A CA 1
ATOM 879 C C . GLU A 1 111 ? 14.767 -18.222 53.362 1.00 46.38 111 GLU A C 1
ATOM 881 O O . GLU A 1 111 ? 15.531 -17.728 52.538 1.00 46.38 111 GLU A O 1
ATOM 886 N N . GLU A 1 112 ? 15.275 -18.406 54.586 1.00 43.75 112 GLU A N 1
ATOM 887 C CA . GLU A 1 112 ? 14.871 -19.108 55.818 1.00 43.75 112 GLU A CA 1
ATOM 888 C C . GLU A 1 112 ? 15.415 -18.364 57.060 1.00 43.75 112 GLU A C 1
ATOM 890 O O . GLU A 1 112 ? 16.420 -17.623 56.923 1.00 43.75 112 GLU A O 1
#

Radius of gyration: 26.75 Å; chains: 1; bounding box: 67×32×70 Å

Sequence (112 aa):
MTNEDEMDRLMDKHAAKVSKPKEKPLKDLVDAWELEEDREARLVCPQCGKSRIAKVPKSWWALAEKRGEKAPFWRSPCECCIELEGDRKAKESKATEVSEALELQLPTMGEE